Protein AF-A0A956RRK4-F1 (afdb_monomer_lite)

InterPro domains:
  IPR000090 Flagellar motor switch protein FliG [PR00954] (6-22)
  IPR000090 Flagellar motor switch protein FliG [PR00954] (35-61)
  IPR000090 Flagellar motor switch protein FliG [PR00954] (117-140)
  IPR000090 Flagellar motor switch protein FliG [PTHR30534] (5-161)
  IPR011002 Flagellar motor switch protein FliG, alpha-helical [SSF48029] (7-111)
  IPR011002 Flagellar motor switch protein FliG, alpha-helical [SSF48029] (117-161)
  IPR028263 Flagellar motor switch protein FliG, N-terminal domain [PF14842] (6-105)
  IPR032779 Flagellar motor switch protein FliG, middle domain [PF14841] (118-161)

pLDDT: mean 83.04, std 12.66, range [41.31, 94.44]

Foldseek 3Di:
DDLVVDDPLLLVLLVLVVVHDVVNVVVVVVDDPVSVVSNVVSVVVNPDDDPVSSVVSVVVVVVVVVVVVVPVPPDLVVQLVVCCVPPNNVRSVVVSVVVCCVVCVPLVVLVCVQVDDLLVVLVVCLPDDLCVLLVSLVNYDPVSSVSNLVSHDPVSSVSNVD

Sequence (162 aa):
MALGSLTGPQKAALVLVTVGTDTAAKIFRFLPHDEVEQLVAEVANLGEVPPETRTGVLGEFEQLARANQYITEGGVDIARQILVQALGSERANEIMERLHAKSAGDVFHMKMLNRVDPKQLVTFIQGEHPQTIALILSHLNSSKASEILAGLGGNKQMEVIK

Structure (mmCIF, N/CA/C/O backbone):
data_AF-A0A956RRK4-F1
#
_entry.id   AF-A0A956RRK4-F1
#
loop_
_atom_site.group_PDB
_atom_site.id
_atom_site.type_symbol
_atom_site.label_atom_id
_atom_site.label_alt_id
_atom_site.label_comp_id
_atom_site.label_asym_id
_atom_site.label_entity_id
_atom_site.label_seq_id
_atom_site.pdbx_PDB_ins_code
_atom_site.Cartn_x
_atom_site.Cartn_y
_atom_site.Cartn_z
_atom_site.occupancy
_atom_site.B_iso_or_equiv
_atom_site.auth_seq_id
_atom_site.auth_comp_id
_atom_site.auth_asym_id
_atom_site.auth_atom_id
_atom_site.pdbx_PDB_model_num
ATOM 1 N N . MET A 1 1 ? 16.938 9.619 -26.851 1.00 61.66 1 MET A N 1
ATOM 2 C CA . MET A 1 1 ? 16.254 10.420 -25.806 1.00 61.66 1 MET A CA 1
ATOM 3 C C . MET A 1 1 ? 17.265 10.773 -24.728 1.00 61.66 1 MET A C 1
ATOM 5 O O . MET A 1 1 ? 18.156 9.964 -24.507 1.00 61.66 1 MET A O 1
ATOM 9 N N . ALA A 1 2 ? 17.174 11.950 -24.105 1.00 68.31 2 ALA A N 1
ATOM 10 C CA . ALA A 1 2 ? 18.049 12.327 -22.992 1.00 68.31 2 ALA A CA 1
ATOM 11 C C . ALA A 1 2 ? 17.360 12.007 -21.654 1.00 68.31 2 ALA A C 1
ATOM 13 O O . ALA A 1 2 ? 16.142 12.102 -21.552 1.00 68.31 2 ALA A O 1
ATOM 14 N N . LEU A 1 3 ? 18.118 11.663 -20.609 1.00 67.12 3 LEU A N 1
ATOM 15 C CA . LEU A 1 3 ? 17.563 11.255 -19.307 1.00 67.12 3 LEU A CA 1
ATOM 16 C C . LEU A 1 3 ? 16.577 12.278 -18.704 1.00 67.12 3 LEU A C 1
ATOM 18 O O . LEU A 1 3 ? 15.544 11.897 -18.161 1.00 67.12 3 LEU A O 1
ATOM 22 N N . GLY A 1 4 ? 16.868 13.576 -18.840 1.00 71.12 4 GLY A N 1
ATOM 23 C CA . GLY A 1 4 ? 16.015 14.657 -18.331 1.00 71.12 4 GLY A CA 1
ATOM 24 C C . GLY A 1 4 ? 14.760 14.941 -19.163 1.00 71.12 4 GLY A C 1
ATOM 25 O O . GLY A 1 4 ? 13.937 15.742 -18.736 1.00 71.12 4 GLY A O 1
ATOM 26 N N . SER A 1 5 ? 14.603 14.317 -20.337 1.00 79.88 5 SER A N 1
ATOM 27 C CA . SER A 1 5 ? 13.435 14.512 -21.207 1.00 79.88 5 SER A CA 1
ATOM 28 C C . SER A 1 5 ? 12.357 13.438 -21.037 1.00 79.88 5 SER A C 1
ATOM 30 O O . SER A 1 5 ? 11.339 13.514 -21.716 1.00 79.88 5 SER A O 1
ATOM 32 N N . LEU A 1 6 ? 12.590 12.421 -20.199 1.00 86.25 6 LEU A N 1
ATOM 33 C CA . LEU A 1 6 ? 11.643 11.326 -19.981 1.00 86.25 6 LEU A CA 1
ATOM 34 C C . LEU A 1 6 ? 10.642 11.667 -18.876 1.00 86.25 6 LEU A C 1
ATOM 36 O O . LEU A 1 6 ? 11.025 12.090 -17.782 1.00 86.25 6 LEU A O 1
ATOM 40 N N . THR A 1 7 ? 9.364 11.413 -19.144 1.00 90.81 7 THR A N 1
ATOM 41 C CA . THR A 1 7 ? 8.294 11.507 -18.143 1.00 90.81 7 THR A CA 1
ATOM 42 C C . THR A 1 7 ? 8.336 10.317 -17.175 1.00 90.81 7 THR A C 1
ATOM 44 O O . THR A 1 7 ? 8.954 9.290 -17.455 1.00 90.81 7 THR A O 1
ATOM 47 N N . GLY A 1 8 ? 7.661 10.425 -16.026 1.00 91.31 8 GLY A N 1
ATOM 48 C CA . GLY A 1 8 ? 7.539 9.317 -15.065 1.00 91.31 8 GLY A CA 1
ATOM 49 C C . GLY A 1 8 ? 7.027 8.008 -15.696 1.00 91.31 8 GLY A C 1
ATOM 50 O O . GLY A 1 8 ? 7.697 6.985 -15.550 1.00 91.31 8 GLY A O 1
ATOM 51 N N . PRO A 1 9 ? 5.916 8.029 -16.459 1.00 92.12 9 PRO A N 1
ATOM 52 C CA . PRO A 1 9 ? 5.413 6.853 -17.175 1.00 92.12 9 PRO A CA 1
ATOM 53 C C . PRO A 1 9 ? 6.419 6.250 -18.165 1.00 92.12 9 PRO A C 1
ATOM 55 O O . PRO A 1 9 ? 6.587 5.033 -18.201 1.00 92.12 9 PRO A O 1
ATOM 58 N N . GLN A 1 10 ? 7.164 7.081 -18.901 1.00 92.38 10 GLN A N 1
ATOM 59 C CA . GLN A 1 10 ? 8.209 6.611 -19.821 1.00 92.38 10 GLN A CA 1
ATOM 60 C C . GLN A 1 10 ? 9.374 5.941 -19.087 1.00 92.38 10 GLN A C 1
ATOM 62 O O . GLN A 1 10 ? 9.887 4.909 -19.523 1.00 92.38 10 GLN A O 1
ATOM 67 N N . LYS A 1 11 ? 9.784 6.496 -17.940 1.00 94.12 11 LYS A N 1
ATOM 68 C CA . LYS A 1 11 ? 10.799 5.875 -17.080 1.00 94.12 11 LYS A CA 1
ATOM 69 C C . LYS A 1 11 ? 10.306 4.535 -16.525 1.00 94.12 11 LYS A C 1
ATOM 71 O O . LYS A 1 11 ? 11.054 3.562 -16.556 1.00 94.12 11 LYS A O 1
ATOM 76 N N . ALA A 1 12 ? 9.051 4.456 -16.079 1.00 93.38 12 ALA A N 1
ATOM 77 C CA . ALA A 1 12 ? 8.449 3.217 -15.588 1.00 93.38 12 ALA A CA 1
ATOM 78 C C . ALA A 1 12 ? 8.365 2.141 -16.686 1.00 93.38 12 ALA A C 1
ATOM 80 O O . ALA A 1 12 ? 8.765 0.999 -16.458 1.00 93.38 12 ALA A O 1
ATOM 81 N N . ALA A 1 13 ? 7.947 2.512 -17.899 1.00 93.62 13 ALA A N 1
ATOM 82 C CA . ALA A 1 13 ? 7.955 1.633 -19.067 1.00 93.62 13 ALA A CA 1
ATOM 83 C C . ALA A 1 13 ? 9.358 1.083 -19.373 1.00 93.62 13 ALA A C 1
ATOM 85 O O . ALA A 1 13 ? 9.523 -0.115 -19.608 1.00 93.62 13 ALA A O 1
ATOM 86 N N . LEU A 1 14 ? 10.393 1.924 -19.292 1.00 93.69 14 LEU A N 1
ATOM 87 C CA . LEU A 1 14 ? 11.779 1.496 -19.482 1.00 93.69 14 LEU A CA 1
ATOM 88 C C . LEU A 1 14 ? 12.255 0.507 -18.413 1.00 93.69 14 LEU A C 1
ATOM 90 O O . LEU A 1 14 ? 12.941 -0.465 -18.742 1.00 93.69 14 LEU A O 1
ATOM 94 N N . VAL A 1 15 ? 11.871 0.711 -17.150 1.00 93.88 15 VAL A N 1
ATOM 95 C CA . VAL A 1 15 ? 12.150 -0.251 -16.073 1.00 93.88 15 VAL A CA 1
ATOM 96 C C . VAL A 1 15 ? 11.469 -1.589 -16.369 1.00 93.88 15 VAL A C 1
ATOM 98 O O . VAL A 1 15 ? 12.132 -2.623 -16.313 1.00 93.88 15 VAL A O 1
ATOM 101 N N . LEU A 1 16 ? 10.192 -1.577 -16.766 1.00 93.00 16 LEU A N 1
ATOM 102 C CA . LEU A 1 16 ? 9.423 -2.784 -17.096 1.00 93.00 16 LEU A CA 1
ATOM 103 C C . LEU A 1 16 ? 10.048 -3.591 -18.240 1.00 93.00 16 LEU A C 1
ATOM 105 O O . LEU A 1 16 ? 10.186 -4.808 -18.133 1.00 93.00 16 LEU A O 1
ATOM 109 N N . VAL A 1 17 ? 10.483 -2.921 -19.311 1.00 91.25 17 VAL A N 1
ATOM 110 C CA . VAL A 1 17 ? 11.182 -3.579 -20.428 1.00 91.25 17 VAL A CA 1
ATOM 111 C C . VAL A 1 17 ? 12.508 -4.183 -19.964 1.00 91.25 17 VAL A C 1
ATOM 113 O O . VAL A 1 17 ? 12.881 -5.273 -20.395 1.00 91.25 17 VAL A O 1
ATOM 116 N N . THR A 1 18 ? 13.211 -3.508 -19.054 1.00 90.62 18 THR A N 1
ATOM 117 C CA . THR A 1 18 ? 14.534 -3.944 -18.596 1.00 90.62 18 THR A CA 1
ATOM 118 C C . THR A 1 18 ? 14.476 -5.151 -17.654 1.00 90.62 18 THR A C 1
ATOM 120 O O . THR A 1 18 ? 15.363 -6.000 -17.707 1.00 90.62 18 THR A O 1
ATOM 123 N N . VAL A 1 19 ? 13.435 -5.274 -16.822 1.00 88.75 19 VAL A N 1
ATOM 124 C CA . VAL A 1 19 ? 13.246 -6.433 -15.920 1.00 88.75 19 VAL A CA 1
ATOM 125 C C . VAL A 1 19 ? 12.702 -7.684 -16.625 1.00 88.75 19 VAL A C 1
ATOM 127 O O . VAL A 1 19 ? 12.642 -8.758 -16.017 1.00 88.75 19 VAL A O 1
ATOM 130 N N . GLY A 1 20 ? 12.314 -7.556 -17.896 1.00 89.00 20 GLY A N 1
ATOM 131 C CA . GLY A 1 20 ? 11.817 -8.643 -18.733 1.00 89.00 20 GLY A CA 1
ATOM 132 C C . GLY A 1 20 ? 10.322 -8.934 -18.568 1.00 89.00 20 GLY A C 1
ATOM 133 O O . GLY A 1 20 ? 9.682 -8.567 -17.580 1.00 89.00 20 GLY A O 1
ATOM 134 N N . THR A 1 21 ? 9.765 -9.635 -19.558 1.00 88.69 21 THR A N 1
ATOM 135 C CA . THR A 1 21 ? 8.320 -9.883 -19.709 1.00 88.69 21 THR A CA 1
ATOM 136 C C . THR A 1 21 ? 7.709 -10.632 -18.529 1.00 88.69 21 THR A C 1
ATOM 138 O O . THR A 1 21 ? 6.631 -10.265 -18.066 1.00 88.69 21 THR A O 1
ATOM 141 N N . ASP A 1 22 ? 8.400 -11.641 -17.998 1.00 90.81 22 ASP A N 1
ATOM 142 C CA . ASP A 1 22 ? 7.883 -12.462 -16.897 1.00 90.81 22 ASP A CA 1
ATOM 143 C C . ASP A 1 22 ? 7.747 -11.664 -15.597 1.00 90.81 22 ASP A C 1
ATOM 145 O O . ASP A 1 22 ? 6.780 -11.823 -14.847 1.00 90.81 22 ASP A O 1
ATOM 149 N N . THR A 1 23 ? 8.718 -10.793 -15.322 1.00 89.56 23 THR A N 1
ATOM 150 C CA . THR A 1 23 ? 8.713 -9.929 -14.138 1.00 89.56 23 THR A CA 1
ATOM 151 C C . THR A 1 23 ? 7.689 -8.813 -14.302 1.00 89.56 23 THR A C 1
ATOM 153 O O . THR A 1 23 ? 6.880 -8.594 -13.401 1.00 89.56 23 THR A O 1
ATOM 156 N N . ALA A 1 24 ? 7.657 -8.163 -15.469 1.00 91.12 24 ALA A N 1
ATOM 157 C CA . ALA A 1 24 ? 6.683 -7.120 -15.782 1.00 91.12 24 ALA A CA 1
ATOM 158 C C . ALA A 1 24 ? 5.235 -7.631 -15.665 1.00 91.12 24 ALA A C 1
ATOM 160 O O . ALA A 1 24 ? 4.398 -6.981 -15.042 1.00 91.12 24 ALA A O 1
ATOM 161 N N . ALA A 1 25 ? 4.951 -8.845 -16.153 1.00 90.94 25 ALA A N 1
ATOM 162 C CA . ALA A 1 25 ? 3.628 -9.458 -16.043 1.00 90.94 25 ALA A CA 1
ATOM 163 C C . ALA A 1 25 ? 3.194 -9.699 -14.588 1.00 90.94 25 ALA A C 1
ATOM 165 O O . ALA A 1 25 ? 2.008 -9.611 -14.272 1.00 90.94 25 ALA A O 1
ATOM 166 N N . LYS A 1 26 ? 4.137 -9.999 -13.682 1.00 91.62 26 LYS A N 1
ATOM 167 C CA . LYS A 1 26 ? 3.844 -10.104 -12.244 1.00 91.62 26 LYS A CA 1
ATOM 168 C C . LYS A 1 26 ? 3.545 -8.737 -11.640 1.00 91.62 26 LYS A C 1
ATOM 170 O O . LYS A 1 26 ? 2.625 -8.651 -10.837 1.00 91.62 26 LYS A O 1
ATOM 175 N N . ILE A 1 27 ? 4.280 -7.696 -12.039 1.00 90.12 27 ILE A N 1
ATOM 176 C CA . ILE A 1 27 ? 4.069 -6.317 -11.572 1.00 90.12 27 ILE A CA 1
ATOM 177 C C . ILE A 1 27 ? 2.675 -5.821 -11.976 1.00 90.12 27 ILE A C 1
ATOM 179 O O . ILE A 1 27 ? 1.952 -5.305 -11.131 1.00 90.12 27 ILE A O 1
ATOM 183 N N . PHE A 1 28 ? 2.247 -6.065 -13.218 1.00 89.44 28 PHE A N 1
ATOM 184 C CA . PHE A 1 28 ? 0.927 -5.647 -13.712 1.00 89.44 28 PHE A CA 1
ATOM 185 C C . PHE A 1 28 ? -0.252 -6.200 -12.909 1.00 89.44 28 PHE A C 1
ATOM 187 O O . PHE A 1 28 ? -1.293 -5.558 -12.848 1.00 89.44 28 PHE A O 1
ATOM 194 N N . ARG A 1 29 ? -0.101 -7.347 -12.236 1.00 90.62 29 ARG A N 1
ATOM 195 C CA . ARG A 1 29 ? -1.160 -7.905 -11.373 1.00 90.62 29 ARG A CA 1
ATOM 196 C C . ARG A 1 29 ? -1.462 -7.045 -10.144 1.00 90.62 29 ARG A C 1
ATOM 198 O O . ARG A 1 29 ? -2.492 -7.260 -9.513 1.00 90.62 29 ARG A O 1
ATOM 205 N N . PHE A 1 30 ? -0.566 -6.128 -9.790 1.00 89.88 30 PHE A N 1
ATOM 206 C CA . PHE A 1 30 ? -0.704 -5.237 -8.639 1.00 89.88 30 PHE A CA 1
ATOM 207 C C . PHE A 1 30 ? -1.121 -3.815 -9.027 1.00 89.88 30 PHE A C 1
ATOM 209 O O . PHE A 1 30 ? -1.235 -2.972 -8.143 1.00 89.88 30 PHE A O 1
ATOM 216 N N . LEU A 1 31 ? -1.333 -3.544 -10.318 1.00 88.19 31 LEU A N 1
ATOM 217 C CA . LEU A 1 31 ? -1.669 -2.214 -10.815 1.00 88.19 31 LEU A CA 1
ATOM 218 C C . LEU A 1 31 ? -3.149 -2.132 -11.234 1.00 88.19 31 LEU A C 1
ATOM 220 O O . LEU A 1 31 ? -3.699 -3.119 -11.735 1.00 88.19 31 LEU A O 1
ATOM 224 N N . PRO A 1 32 ? -3.801 -0.972 -11.048 1.00 93.75 32 PRO A N 1
ATOM 225 C CA . PRO A 1 32 ? -5.112 -0.675 -11.622 1.00 93.75 32 PRO A CA 1
ATOM 226 C C . PRO A 1 32 ? -5.128 -0.783 -13.156 1.00 93.75 32 PRO A C 1
ATOM 228 O O . PRO A 1 32 ? -4.103 -0.621 -13.817 1.00 93.75 32 PRO A O 1
ATOM 231 N N . HIS A 1 33 ? -6.302 -1.046 -13.739 1.00 90.12 33 HIS A N 1
ATOM 232 C CA . HIS A 1 33 ? -6.444 -1.286 -15.183 1.00 90.12 33 HIS A CA 1
ATOM 233 C C . HIS A 1 33 ? -6.015 -0.084 -16.039 1.00 90.12 33 HIS A C 1
ATOM 235 O O . HIS A 1 33 ? -5.353 -0.251 -17.059 1.00 90.12 33 HIS A O 1
ATOM 241 N N . ASP A 1 34 ? -6.367 1.122 -15.607 1.00 93.19 34 ASP A N 1
ATOM 242 C CA . ASP A 1 34 ? -6.010 2.391 -16.239 1.00 93.19 34 ASP A CA 1
ATOM 243 C C . ASP A 1 34 ? -4.495 2.646 -16.222 1.00 93.19 34 ASP A C 1
ATOM 245 O O . ASP A 1 34 ? -3.924 3.059 -17.233 1.00 93.19 34 ASP A O 1
ATOM 249 N N . GLU A 1 35 ? -3.814 2.314 -15.122 1.00 92.00 35 GLU A N 1
ATOM 250 C CA . GLU A 1 35 ? -2.351 2.411 -15.045 1.00 92.00 35 GLU A CA 1
ATOM 251 C C . GLU A 1 35 ? -1.657 1.383 -15.948 1.00 92.00 35 GLU A C 1
ATOM 253 O O . GLU A 1 35 ? -0.647 1.690 -16.589 1.00 92.00 35 GLU A O 1
ATOM 258 N N . VAL A 1 36 ? -2.204 0.165 -16.042 1.00 94.44 36 VAL A N 1
ATOM 259 C CA . VAL A 1 36 ? -1.693 -0.865 -16.958 1.00 94.44 36 VAL A CA 1
ATOM 260 C C . VAL A 1 36 ? -1.819 -0.405 -18.410 1.00 94.44 36 VAL A C 1
ATOM 262 O O . VAL A 1 36 ? -0.846 -0.511 -19.157 1.00 94.44 36 VAL A O 1
ATOM 265 N N . GLU A 1 37 ? -2.969 0.139 -18.817 1.00 93.06 37 GLU A N 1
ATOM 266 C CA . GLU A 1 37 ? -3.162 0.684 -20.169 1.00 93.06 37 GLU A CA 1
ATOM 267 C C . GLU A 1 37 ? -2.150 1.788 -20.487 1.00 93.06 37 GLU A C 1
ATOM 269 O O . GLU A 1 37 ? -1.513 1.764 -21.545 1.00 93.06 37 GLU A O 1
ATOM 274 N N . GLN A 1 38 ? -1.949 2.719 -19.550 1.00 94.19 38 GLN A N 1
ATOM 275 C CA . GLN A 1 38 ? -0.984 3.801 -19.703 1.00 94.19 38 GLN A CA 1
ATOM 276 C C . GLN A 1 38 ? 0.444 3.266 -19.877 1.00 94.19 38 GLN A C 1
ATOM 278 O O . GLN A 1 38 ? 1.156 3.676 -20.794 1.00 94.19 38 GLN A O 1
ATOM 283 N N . LEU A 1 39 ? 0.870 2.325 -19.033 1.00 94.06 39 LEU A N 1
ATOM 284 C CA . LEU A 1 39 ? 2.218 1.756 -19.096 1.00 94.06 39 LEU A CA 1
ATOM 285 C C . LEU A 1 39 ? 2.444 0.947 -20.373 1.00 94.06 39 LEU A C 1
ATOM 287 O O . LEU A 1 39 ? 3.518 1.030 -20.964 1.00 94.06 39 LEU A O 1
ATOM 291 N N . VAL A 1 40 ? 1.443 0.192 -20.830 1.00 93.81 40 VAL A N 1
ATOM 292 C CA . VAL A 1 40 ? 1.526 -0.556 -22.092 1.00 93.81 40 VAL A CA 1
ATOM 293 C C . VAL A 1 40 ? 1.671 0.393 -23.283 1.00 93.81 40 VAL A C 1
ATOM 295 O O . VAL A 1 40 ? 2.494 0.131 -24.164 1.00 93.81 40 VAL A O 1
ATOM 298 N N . ALA A 1 41 ? 0.939 1.511 -23.299 1.00 94.38 41 ALA A N 1
ATOM 299 C CA . ALA A 1 41 ? 1.077 2.526 -24.340 1.00 94.38 41 ALA A CA 1
ATOM 300 C C . ALA A 1 41 ? 2.490 3.133 -24.365 1.00 94.38 41 ALA A C 1
ATOM 302 O O . ALA A 1 41 ? 3.076 3.296 -25.436 1.00 94.38 41 ALA A O 1
ATOM 303 N N . GLU A 1 42 ? 3.077 3.419 -23.203 1.00 94.19 42 GLU A N 1
ATOM 304 C CA . GLU A 1 42 ? 4.448 3.936 -23.119 1.00 94.19 42 GLU A CA 1
ATOM 305 C C . GLU A 1 42 ? 5.492 2.893 -23.536 1.00 94.19 42 GLU A C 1
ATOM 307 O O . GLU A 1 42 ? 6.430 3.223 -24.260 1.00 94.19 42 GLU A O 1
ATOM 312 N N . VAL A 1 43 ? 5.315 1.619 -23.162 1.00 92.06 43 VAL A N 1
ATOM 313 C CA . VAL A 1 43 ? 6.189 0.518 -23.610 1.00 92.06 43 VAL A CA 1
ATOM 314 C C . VAL A 1 43 ? 6.160 0.383 -25.134 1.00 92.06 43 VAL A C 1
ATOM 316 O O . VAL A 1 43 ? 7.213 0.231 -25.751 1.00 92.06 43 VAL A O 1
ATOM 319 N N . ALA A 1 44 ? 4.979 0.482 -25.751 1.00 92.50 44 ALA A N 1
ATOM 320 C CA . ALA A 1 44 ? 4.831 0.409 -27.203 1.00 92.50 44 ALA A CA 1
ATOM 321 C C . ALA A 1 44 ? 5.524 1.577 -27.933 1.00 92.50 44 ALA A C 1
ATOM 323 O O . ALA A 1 44 ? 6.029 1.396 -29.041 1.00 92.50 44 ALA A O 1
ATOM 324 N N . ASN A 1 45 ? 5.587 2.755 -27.306 1.00 91.19 45 ASN A N 1
ATOM 325 C CA . ASN A 1 45 ? 6.177 3.970 -27.875 1.00 91.19 45 ASN A CA 1
ATOM 326 C C . ASN A 1 45 ? 7.653 4.197 -27.492 1.00 91.19 45 ASN A C 1
ATOM 328 O O . ASN A 1 45 ? 8.261 5.164 -27.954 1.00 91.19 45 ASN A O 1
ATOM 332 N N . LEU A 1 46 ? 8.244 3.329 -26.663 1.00 85.31 46 LEU A N 1
ATOM 333 C CA . LEU A 1 46 ? 9.533 3.572 -26.006 1.00 85.31 46 LEU A CA 1
ATOM 334 C C . LEU A 1 46 ? 10.730 3.683 -26.974 1.00 85.31 46 LEU A C 1
ATOM 336 O O . LEU A 1 46 ? 11.731 4.318 -26.645 1.00 85.31 46 LEU A O 1
ATOM 340 N N . GLY A 1 47 ? 10.619 3.125 -28.183 1.00 84.88 47 GLY A N 1
ATOM 341 C CA . GLY A 1 47 ? 11.642 3.224 -29.227 1.00 84.88 47 GLY A CA 1
ATOM 342 C C . GLY A 1 47 ? 13.029 2.728 -28.792 1.00 84.88 47 GLY A C 1
ATOM 343 O O . GLY A 1 47 ? 13.178 1.958 -27.841 1.00 84.88 47 GLY A O 1
ATOM 344 N N . GLU A 1 48 ? 14.071 3.158 -29.507 1.00 86.62 48 GLU A N 1
ATOM 345 C CA . GLU A 1 48 ? 15.452 2.833 -29.143 1.00 86.62 48 GLU A CA 1
ATOM 346 C C . GLU A 1 48 ? 15.964 3.776 -28.044 1.00 86.62 48 GLU A C 1
ATOM 348 O O . GLU A 1 48 ? 15.988 5.004 -28.192 1.00 86.62 48 GLU A O 1
ATOM 353 N N . VAL A 1 49 ? 16.396 3.187 -26.926 1.00 87.12 49 VAL A N 1
ATOM 354 C CA . VAL A 1 49 ? 16.886 3.923 -25.756 1.00 87.12 49 VAL A CA 1
ATOM 355 C C . VAL A 1 49 ? 18.389 3.685 -25.577 1.00 87.12 49 VAL A C 1
ATOM 357 O O . VAL A 1 49 ? 18.787 2.531 -25.379 1.00 87.12 49 VAL A O 1
ATOM 360 N N . PRO A 1 50 ? 19.219 4.751 -25.581 1.00 89.88 50 PRO A N 1
ATOM 361 C CA . PRO A 1 50 ? 20.660 4.636 -25.376 1.00 89.88 50 PRO A CA 1
ATOM 362 C C . PRO A 1 50 ? 21.014 3.957 -24.041 1.00 89.88 50 PRO A C 1
ATOM 364 O O . PRO A 1 50 ? 20.333 4.208 -23.033 1.00 89.88 50 PRO A O 1
ATOM 367 N N . PRO A 1 51 ? 22.086 3.143 -23.986 1.00 89.19 51 PRO A N 1
ATOM 368 C CA . PRO A 1 51 ? 22.520 2.461 -22.765 1.00 89.19 51 PRO A CA 1
ATOM 369 C C . PRO A 1 51 ? 22.733 3.400 -21.572 1.00 89.19 51 PRO A C 1
ATOM 371 O O . PRO A 1 51 ? 22.405 3.050 -20.438 1.00 89.19 51 PRO A O 1
ATOM 374 N N . GLU A 1 52 ? 23.226 4.613 -21.814 1.00 89.88 52 GLU A N 1
ATOM 375 C CA . GLU A 1 52 ? 23.482 5.626 -20.788 1.00 89.88 52 GLU A CA 1
ATOM 376 C C . GLU A 1 52 ? 22.175 6.102 -20.149 1.00 89.88 52 GLU A C 1
ATOM 378 O O . GLU A 1 52 ? 22.079 6.239 -18.931 1.00 89.88 52 GLU A O 1
ATOM 383 N N . THR A 1 53 ? 21.134 6.294 -20.966 1.00 88.81 53 THR A N 1
ATOM 384 C CA . THR A 1 53 ? 19.805 6.701 -20.486 1.00 88.81 53 THR A CA 1
ATOM 385 C C . THR A 1 53 ? 19.145 5.571 -19.708 1.00 88.81 53 THR A C 1
ATOM 387 O O . THR A 1 53 ? 18.594 5.809 -18.637 1.00 88.81 53 THR A O 1
ATOM 390 N N . ARG A 1 54 ? 19.263 4.328 -20.193 1.00 89.56 54 ARG A N 1
ATOM 391 C CA . ARG A 1 54 ? 18.789 3.142 -19.467 1.00 89.56 54 ARG A 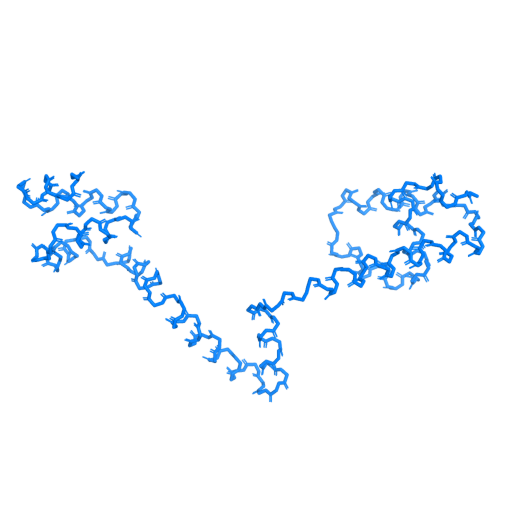CA 1
ATOM 392 C C . ARG A 1 54 ? 19.447 3.025 -18.096 1.00 89.56 54 ARG A C 1
ATOM 394 O O . ARG A 1 54 ? 18.753 2.868 -17.099 1.00 89.56 54 ARG A O 1
ATOM 401 N N . THR A 1 55 ? 20.770 3.149 -18.048 1.00 91.62 55 THR A N 1
ATOM 402 C CA . THR A 1 55 ? 21.545 3.062 -16.803 1.00 91.62 55 THR A CA 1
ATOM 403 C C . THR A 1 55 ? 21.165 4.188 -15.840 1.00 91.62 55 THR A C 1
ATOM 405 O O . THR A 1 55 ? 20.985 3.937 -14.652 1.00 91.62 55 THR A O 1
ATOM 408 N N . GLY A 1 56 ? 20.958 5.407 -16.350 1.00 93.06 56 GLY A N 1
ATOM 409 C CA . GLY A 1 56 ? 20.485 6.541 -15.554 1.00 93.06 56 GLY A CA 1
ATOM 410 C C . GLY A 1 56 ? 19.114 6.303 -14.916 1.00 93.06 56 GLY A C 1
ATOM 411 O O . GLY A 1 56 ? 18.961 6.515 -13.716 1.00 93.06 56 GLY A O 1
ATOM 412 N N . VAL A 1 57 ? 18.137 5.806 -15.685 1.00 93.75 57 VAL A N 1
ATOM 413 C CA . VAL A 1 57 ? 16.790 5.505 -15.163 1.00 93.75 57 VAL A CA 1
ATOM 414 C C . VAL A 1 57 ? 16.823 4.382 -14.128 1.00 93.75 57 VAL A C 1
ATOM 416 O O . VAL A 1 57 ? 16.157 4.485 -13.101 1.00 93.75 57 VAL A O 1
ATOM 419 N N . LEU A 1 58 ? 17.617 3.330 -14.352 1.00 92.50 58 LEU A N 1
ATOM 420 C CA . LEU A 1 58 ? 17.780 2.263 -13.362 1.00 92.50 58 LEU A CA 1
ATOM 421 C C . LEU A 1 58 ? 18.440 2.764 -12.075 1.00 92.50 58 LEU A C 1
ATOM 423 O O . LEU A 1 58 ? 18.020 2.361 -10.996 1.00 92.50 58 LEU A O 1
ATOM 427 N N . GLY A 1 59 ? 19.431 3.654 -12.176 1.00 92.81 59 GLY A N 1
ATOM 428 C CA . GLY A 1 59 ? 20.062 4.275 -11.011 1.00 92.81 59 GLY A CA 1
ATOM 429 C C . GLY A 1 59 ? 19.091 5.145 -10.208 1.00 92.81 59 GLY A C 1
ATOM 430 O O . GLY A 1 59 ? 19.069 5.068 -8.982 1.00 92.81 59 GLY A O 1
ATOM 431 N N . GLU A 1 60 ? 18.240 5.925 -10.882 1.00 90.69 60 GLU A N 1
ATOM 432 C CA . GLU A 1 60 ? 17.167 6.698 -10.238 1.00 90.69 60 GLU A CA 1
ATOM 433 C C . GLU A 1 60 ? 16.148 5.773 -9.557 1.00 90.69 60 GLU A C 1
ATOM 435 O O . GLU A 1 60 ? 15.800 5.983 -8.395 1.00 90.69 60 GLU A O 1
ATOM 440 N N . PHE A 1 61 ? 15.723 4.705 -10.239 1.00 90.19 61 PHE A N 1
ATOM 441 C CA . PHE A 1 61 ? 14.829 3.699 -9.668 1.00 90.19 61 PHE A CA 1
ATOM 442 C C . PHE A 1 61 ? 15.448 3.009 -8.448 1.00 90.19 61 PHE A C 1
ATOM 444 O O . PHE A 1 61 ? 14.772 2.846 -7.438 1.00 90.19 61 PHE A O 1
ATOM 451 N N . GLU A 1 62 ? 16.729 2.640 -8.503 1.00 88.00 62 GLU A N 1
ATOM 452 C CA . GLU A 1 62 ? 17.442 2.037 -7.378 1.00 88.00 62 GLU A CA 1
ATOM 453 C C . GLU A 1 62 ? 17.514 2.999 -6.187 1.00 88.00 62 GLU A C 1
ATOM 455 O O . GLU A 1 62 ? 17.261 2.590 -5.056 1.00 88.00 62 GLU A O 1
ATOM 460 N N . GLN A 1 63 ? 17.814 4.279 -6.419 1.00 87.19 63 GLN A N 1
ATOM 461 C CA . GLN A 1 63 ? 17.824 5.288 -5.360 1.00 87.19 63 GLN A CA 1
ATOM 462 C C . GLN A 1 63 ? 16.441 5.470 -4.733 1.00 87.19 63 GLN A C 1
ATOM 464 O O . GLN A 1 63 ? 16.344 5.516 -3.509 1.00 87.19 63 GLN A O 1
ATOM 469 N N . LEU A 1 64 ? 15.376 5.514 -5.538 1.00 83.44 64 LEU A N 1
ATOM 470 C CA . LEU A 1 64 ? 13.996 5.592 -5.049 1.00 83.44 64 LEU A CA 1
ATOM 471 C C . LEU A 1 64 ? 13.587 4.326 -4.291 1.00 83.44 64 LEU A C 1
ATOM 473 O O . LEU A 1 64 ? 12.986 4.414 -3.224 1.00 83.44 64 LEU A O 1
ATOM 477 N N . ALA A 1 65 ? 13.948 3.148 -4.798 1.00 79.56 65 ALA A N 1
ATOM 478 C CA . ALA A 1 65 ? 13.693 1.875 -4.138 1.00 79.56 65 ALA A CA 1
ATOM 479 C C . ALA A 1 65 ? 14.437 1.790 -2.800 1.00 79.56 65 ALA A C 1
ATOM 481 O O . ALA A 1 65 ? 13.845 1.395 -1.802 1.00 79.56 65 ALA A O 1
ATOM 482 N N . ARG A 1 66 ? 15.701 2.228 -2.746 1.00 75.00 66 ARG A N 1
ATOM 483 C CA . ARG A 1 66 ? 16.480 2.318 -1.503 1.00 75.00 66 ARG A CA 1
ATOM 484 C C . ARG A 1 66 ? 15.894 3.351 -0.548 1.00 75.00 66 ARG A C 1
ATOM 486 O O . ARG A 1 66 ? 15.756 3.049 0.628 1.00 75.00 66 ARG A O 1
ATOM 493 N N . ALA A 1 67 ? 15.503 4.532 -1.022 1.00 69.44 67 ALA A N 1
ATOM 494 C CA . ALA A 1 67 ? 14.835 5.547 -0.204 1.00 69.44 67 ALA A CA 1
ATOM 495 C C . ALA A 1 67 ? 13.515 5.018 0.391 1.00 69.44 67 ALA A C 1
ATOM 497 O O . ALA A 1 67 ? 13.259 5.213 1.576 1.00 69.44 67 ALA A O 1
ATOM 498 N N . ASN A 1 68 ? 12.743 4.255 -0.387 1.00 56.06 68 ASN A N 1
ATOM 499 C CA . ASN A 1 68 ? 11.553 3.545 0.086 1.00 56.06 68 ASN A CA 1
ATOM 500 C C . ASN A 1 68 ? 11.879 2.339 0.989 1.00 56.06 68 ASN A C 1
ATOM 502 O O . ASN A 1 68 ? 11.048 1.964 1.803 1.00 56.06 68 ASN A O 1
ATOM 506 N N . GLN A 1 69 ? 13.079 1.753 0.912 1.00 49.66 69 GLN A N 1
ATOM 507 C CA . GLN A 1 69 ? 13.581 0.781 1.899 1.00 49.66 69 GLN A CA 1
ATOM 508 C C . GLN A 1 69 ? 14.062 1.454 3.203 1.00 49.66 69 GLN A C 1
ATOM 510 O O . GLN A 1 69 ? 14.026 0.829 4.265 1.00 49.66 69 GLN A O 1
ATOM 515 N N . TYR A 1 70 ? 14.476 2.728 3.152 1.00 41.31 70 TYR A N 1
ATOM 516 C CA . TYR A 1 70 ? 14.755 3.565 4.329 1.00 41.31 70 TYR A CA 1
ATOM 517 C C . TYR A 1 70 ? 13.485 4.099 5.002 1.00 41.31 70 TYR A C 1
ATOM 519 O O . TYR A 1 70 ? 13.546 4.497 6.166 1.00 41.31 70 TYR A O 1
ATOM 527 N N . ILE A 1 71 ? 12.319 3.988 4.352 1.00 44.44 71 ILE A N 1
ATOM 528 C CA . ILE A 1 71 ? 11.051 3.796 5.066 1.00 44.44 71 ILE A CA 1
ATOM 529 C C . ILE A 1 71 ? 11.070 2.362 5.613 1.00 44.44 71 ILE A C 1
ATOM 531 O O . ILE A 1 71 ? 10.385 1.451 5.159 1.00 44.44 71 ILE A O 1
ATOM 535 N N . THR A 1 72 ? 11.944 2.141 6.592 1.00 46.06 72 THR A N 1
ATOM 536 C CA . THR A 1 72 ? 11.946 0.953 7.433 1.00 46.06 72 THR A CA 1
ATOM 537 C C . THR A 1 72 ? 10.753 1.085 8.371 1.00 46.06 72 THR A C 1
ATOM 539 O O . THR A 1 72 ? 10.895 1.402 9.550 1.00 46.06 72 THR A O 1
ATOM 542 N N . GLU A 1 73 ? 9.546 0.906 7.838 1.00 48.28 73 GLU A N 1
ATOM 543 C CA . GLU A 1 73 ? 8.376 0.688 8.672 1.00 48.28 73 GLU A CA 1
ATOM 544 C C . GLU A 1 73 ? 8.556 -0.664 9.364 1.00 48.28 73 GLU A C 1
ATOM 546 O O . GLU A 1 73 ? 8.225 -1.733 8.853 1.00 48.28 73 GLU A O 1
ATOM 551 N N . GLY A 1 74 ? 9.096 -0.617 10.581 1.00 55.97 74 GLY A N 1
ATOM 552 C CA . GLY A 1 74 ? 8.628 -1.549 11.590 1.00 55.97 74 GLY A CA 1
ATOM 553 C C . GLY A 1 74 ? 7.103 -1.439 11.652 1.00 55.97 74 GLY A C 1
ATOM 554 O O . GLY A 1 74 ? 6.557 -0.342 11.741 1.00 55.97 74 GLY A O 1
ATOM 555 N N . GLY A 1 75 ? 6.420 -2.576 11.570 1.00 61.38 75 GLY A N 1
ATOM 556 C CA . GLY A 1 75 ? 4.969 -2.636 11.455 1.00 61.38 75 GLY A CA 1
ATOM 557 C C . GLY A 1 75 ? 4.446 -4.037 11.741 1.00 61.38 75 GLY A C 1
ATOM 558 O O . GLY A 1 75 ? 5.199 -5.016 11.751 1.00 61.38 75 GLY A O 1
ATOM 559 N N . VAL A 1 76 ? 3.140 -4.127 11.990 1.00 68.44 76 VAL A N 1
ATOM 560 C CA . VAL A 1 76 ? 2.436 -5.370 12.347 1.00 68.44 76 VAL A CA 1
ATOM 561 C C . VAL A 1 76 ? 2.683 -6.470 11.305 1.00 68.44 76 VAL A C 1
ATOM 563 O O . VAL A 1 76 ? 2.861 -7.632 11.671 1.00 68.44 76 VAL A O 1
ATOM 566 N N . ASP A 1 77 ? 2.777 -6.110 10.024 1.00 69.88 77 ASP A N 1
ATOM 567 C CA . ASP A 1 77 ? 2.957 -7.067 8.931 1.00 69.88 77 ASP A CA 1
ATOM 568 C C . ASP A 1 77 ? 4.383 -7.620 8.838 1.00 69.88 77 ASP A C 1
ATOM 570 O O . ASP A 1 77 ? 4.554 -8.831 8.687 1.00 69.88 77 ASP A O 1
ATOM 574 N N . ILE A 1 78 ? 5.412 -6.783 9.020 1.00 74.56 78 ILE A N 1
ATOM 575 C CA . ILE A 1 78 ? 6.806 -7.256 9.081 1.00 74.56 78 ILE A CA 1
ATOM 576 C C . ILE A 1 78 ? 7.020 -8.122 10.327 1.00 74.56 78 ILE A C 1
ATOM 578 O O . ILE A 1 78 ? 7.612 -9.198 10.235 1.00 74.56 78 ILE A O 1
ATOM 582 N N . ALA A 1 79 ? 6.474 -7.721 11.480 1.00 78.94 79 ALA A N 1
ATOM 583 C CA . ALA A 1 79 ? 6.522 -8.531 12.697 1.00 78.94 79 ALA A CA 1
ATOM 584 C C . ALA A 1 79 ? 5.842 -9.897 12.499 1.00 78.94 79 ALA A C 1
ATOM 586 O O . ALA A 1 79 ? 6.395 -10.926 12.893 1.00 78.94 79 ALA A O 1
ATOM 587 N N . ARG A 1 80 ? 4.683 -9.931 11.824 1.00 81.44 80 ARG A N 1
ATOM 588 C CA . ARG A 1 80 ? 3.998 -11.178 11.461 1.00 81.44 80 ARG A CA 1
ATOM 589 C C . ARG A 1 80 ? 4.872 -12.052 10.566 1.00 81.44 80 ARG A C 1
ATOM 591 O O . ARG A 1 80 ? 4.999 -13.238 10.847 1.00 81.44 80 ARG A O 1
ATOM 598 N N . GLN A 1 81 ? 5.471 -11.500 9.512 1.00 77.44 81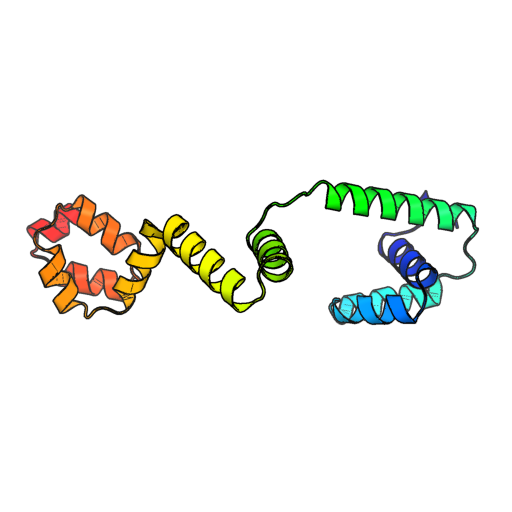 GLN A N 1
ATOM 599 C CA . GLN A 1 81 ? 6.321 -12.269 8.596 1.00 77.44 81 GLN A CA 1
ATOM 600 C C . GLN A 1 81 ? 7.531 -12.879 9.312 1.00 77.44 81 GLN A C 1
ATOM 602 O O . GLN A 1 81 ? 7.800 -14.067 9.135 1.00 77.44 81 GLN A O 1
ATOM 607 N N . ILE A 1 82 ? 8.196 -12.109 10.181 1.00 82.88 82 ILE A N 1
ATOM 608 C CA . ILE A 1 82 ? 9.306 -12.594 11.015 1.00 82.88 82 ILE A CA 1
ATOM 609 C C . ILE A 1 82 ? 8.846 -13.761 11.896 1.00 82.88 82 ILE A C 1
ATOM 611 O O . ILE A 1 82 ? 9.499 -14.803 11.943 1.00 82.88 82 ILE A O 1
ATOM 615 N N . LEU A 1 83 ? 7.698 -13.622 12.566 1.00 89.12 83 LEU A N 1
ATOM 616 C CA . LEU A 1 83 ? 7.160 -14.667 13.435 1.00 89.12 83 LEU A CA 1
ATOM 617 C C . LEU A 1 83 ? 6.765 -15.929 12.659 1.00 89.12 83 LEU A C 1
ATOM 619 O O . LEU A 1 83 ? 7.040 -17.032 13.126 1.00 89.12 83 LEU A O 1
ATOM 623 N N . VAL A 1 84 ? 6.155 -15.787 11.478 1.00 88.94 84 VAL A N 1
ATOM 624 C CA . VAL A 1 84 ? 5.768 -16.925 10.627 1.00 88.94 84 VAL A CA 1
ATOM 625 C C . VAL A 1 84 ? 7.004 -17.699 10.175 1.00 88.94 84 VAL A C 1
ATOM 627 O O . VAL A 1 84 ? 6.999 -18.926 10.229 1.00 88.94 84 VAL A O 1
ATOM 630 N N . GLN A 1 85 ? 8.067 -17.003 9.766 1.00 83.88 85 GLN A N 1
ATOM 631 C CA . GLN A 1 85 ? 9.310 -17.649 9.339 1.00 83.88 85 GLN A CA 1
ATOM 632 C C . GLN A 1 85 ? 10.053 -18.323 10.497 1.00 83.88 85 GLN A C 1
ATOM 634 O O . GLN A 1 85 ? 10.616 -19.398 10.313 1.00 83.88 85 GLN A O 1
ATOM 639 N N . ALA A 1 86 ? 10.050 -17.717 11.685 1.00 85.69 86 ALA A N 1
ATOM 640 C CA . ALA A 1 86 ? 10.787 -18.236 12.834 1.00 85.69 86 ALA A CA 1
ATOM 641 C C . ALA A 1 86 ? 10.054 -19.365 13.579 1.00 85.69 86 ALA A C 1
ATOM 643 O O . ALA A 1 86 ? 10.700 -20.264 14.111 1.00 85.69 86 ALA A O 1
ATOM 644 N N . LEU A 1 87 ? 8.720 -19.300 13.667 1.00 89.31 87 LEU A N 1
ATOM 645 C CA . LEU A 1 87 ? 7.921 -20.115 14.593 1.00 89.31 87 LEU A CA 1
ATOM 646 C C . LEU A 1 87 ? 6.751 -20.852 13.921 1.00 89.31 87 LEU A C 1
ATOM 648 O O . LEU A 1 87 ? 6.038 -21.598 14.592 1.00 89.31 87 LEU A O 1
ATOM 652 N N . GLY A 1 88 ? 6.536 -20.645 12.620 1.00 88.56 88 GLY A N 1
ATOM 653 C CA . GLY A 1 88 ? 5.374 -21.157 11.901 1.00 88.56 88 GLY A CA 1
ATOM 654 C C . GLY A 1 88 ? 4.113 -20.309 12.103 1.00 88.56 88 GLY A C 1
ATOM 655 O O . GLY A 1 88 ? 3.999 -19.498 13.025 1.00 88.56 88 GLY A O 1
ATOM 656 N N . SER A 1 89 ? 3.143 -20.483 11.203 1.00 88.38 89 SER A N 1
ATOM 657 C CA . SER A 1 89 ? 1.960 -19.616 11.105 1.00 88.38 89 SER A CA 1
ATOM 658 C C . SER A 1 89 ? 1.060 -19.632 12.341 1.00 88.38 89 SER A C 1
ATOM 660 O O . SER A 1 89 ? 0.539 -18.587 12.723 1.00 88.38 89 SER A O 1
ATOM 662 N N . GLU A 1 90 ? 0.892 -20.792 12.977 1.00 88.50 90 GLU A N 1
ATOM 663 C CA . GLU A 1 90 ? 0.030 -20.949 14.153 1.00 88.50 90 GLU A CA 1
ATOM 664 C C . GLU A 1 90 ? 0.564 -20.134 15.336 1.00 88.50 90 GLU A C 1
ATOM 666 O O . GLU A 1 90 ? -0.111 -19.237 15.843 1.00 88.50 90 GLU A O 1
ATOM 671 N N . ARG A 1 91 ? 1.838 -20.342 15.691 1.00 86.12 91 ARG A N 1
ATOM 672 C CA . ARG A 1 91 ? 2.472 -19.641 16.810 1.00 86.12 91 ARG A CA 1
ATOM 673 C C . ARG A 1 91 ? 2.639 -18.144 16.553 1.00 86.12 91 ARG A C 1
ATOM 675 O O . ARG A 1 91 ? 2.548 -17.341 17.482 1.00 86.12 91 ARG A O 1
ATOM 682 N N . ALA A 1 92 ? 2.858 -17.759 15.297 1.00 88.94 92 ALA A N 1
ATOM 683 C CA . ALA A 1 92 ? 2.898 -16.362 14.895 1.00 88.94 92 ALA A CA 1
ATOM 684 C C . ALA A 1 92 ? 1.560 -15.656 15.144 1.00 88.94 92 ALA A C 1
ATOM 686 O O . ALA A 1 92 ? 1.544 -14.571 15.724 1.00 88.94 92 ALA A O 1
ATOM 687 N N . ASN A 1 93 ? 0.441 -16.277 14.763 1.00 87.12 93 ASN A N 1
ATOM 688 C CA . ASN A 1 93 ? -0.890 -15.706 14.966 1.00 87.12 93 ASN A CA 1
ATOM 689 C C . ASN A 1 93 ? -1.212 -15.523 16.452 1.00 87.12 93 ASN A C 1
ATOM 691 O O . ASN A 1 93 ? -1.624 -14.432 16.839 1.00 87.12 93 ASN A O 1
ATOM 695 N N . GLU A 1 94 ? -0.924 -16.518 17.294 1.00 89.56 94 GLU A N 1
ATOM 696 C CA . GLU A 1 9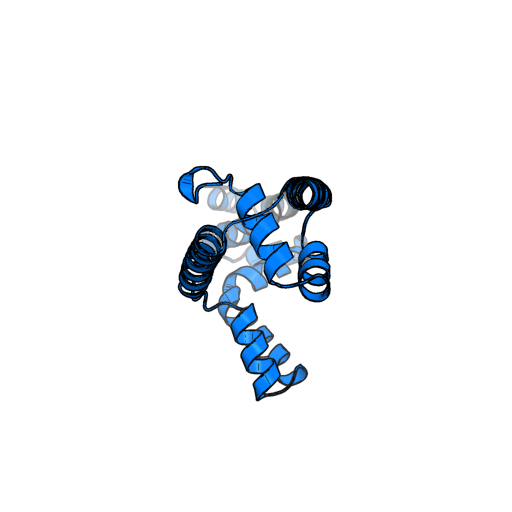4 ? -1.132 -16.414 18.746 1.00 89.56 94 GLU A CA 1
ATOM 697 C C . GLU A 1 94 ? -0.356 -15.240 19.369 1.00 89.56 94 GLU A C 1
ATOM 699 O O . GLU A 1 94 ? -0.859 -14.511 20.229 1.00 89.56 94 GLU A O 1
ATOM 704 N N . ILE A 1 95 ? 0.895 -15.030 18.944 1.00 85.81 95 ILE A N 1
ATOM 705 C CA . ILE A 1 95 ? 1.731 -13.936 19.452 1.00 85.81 95 ILE A CA 1
ATOM 706 C C . ILE A 1 95 ? 1.189 -12.580 18.985 1.00 85.81 95 ILE A C 1
ATOM 708 O O . ILE A 1 95 ? 1.123 -11.649 19.793 1.00 85.81 95 ILE A O 1
ATOM 712 N N . MET A 1 96 ? 0.762 -12.482 17.724 1.00 83.19 96 MET A N 1
ATOM 713 C CA . MET A 1 96 ? 0.178 -11.263 17.159 1.00 83.19 96 MET A CA 1
ATOM 714 C C . MET A 1 96 ? -1.161 -10.904 17.813 1.00 83.19 96 MET A C 1
ATOM 716 O O . MET A 1 96 ? -1.386 -9.740 18.137 1.00 83.19 96 MET A O 1
ATOM 720 N N . GLU A 1 97 ? -2.024 -11.885 18.084 1.00 80.06 97 GLU A N 1
ATOM 721 C CA . GLU A 1 97 ? -3.297 -11.677 18.787 1.00 80.06 97 GLU A CA 1
ATOM 722 C C . GLU A 1 97 ? -3.088 -11.154 20.206 1.00 80.06 97 GLU A C 1
ATOM 724 O O . GLU A 1 97 ? -3.730 -10.186 20.615 1.00 80.06 97 GLU A O 1
ATOM 729 N N . ARG A 1 98 ? -2.135 -11.726 20.950 1.00 77.75 98 ARG A N 1
ATOM 730 C CA . ARG A 1 98 ? -1.776 -11.215 22.280 1.00 77.75 98 ARG A CA 1
ATOM 731 C C . ARG A 1 98 ? -1.215 -9.797 22.228 1.00 77.75 98 ARG A C 1
ATOM 733 O O . ARG A 1 98 ? -1.458 -9.021 23.149 1.00 77.75 98 ARG A O 1
ATOM 740 N N . LEU A 1 99 ? -0.434 -9.467 21.201 1.00 72.44 99 LEU A N 1
ATOM 741 C CA . LEU A 1 99 ? 0.138 -8.133 21.035 1.00 72.44 99 LEU A CA 1
ATOM 742 C C . LEU A 1 99 ? -0.960 -7.109 20.721 1.00 72.44 99 LEU A C 1
ATOM 744 O O . LEU A 1 99 ? -1.018 -6.067 21.368 1.00 72.44 99 LEU A O 1
ATOM 748 N N . HIS A 1 100 ? -1.901 -7.447 19.836 1.00 65.44 100 HIS A N 1
ATOM 749 C CA . HIS A 1 100 ? -3.090 -6.633 19.584 1.00 65.44 100 HIS A CA 1
ATOM 750 C C . HIS A 1 100 ? -3.975 -6.487 20.824 1.00 65.44 100 HIS A C 1
ATOM 752 O O . HIS A 1 100 ? -4.424 -5.384 21.109 1.00 65.44 100 HIS A O 1
ATOM 758 N N . ALA A 1 101 ? -4.183 -7.549 21.604 1.00 63.38 101 ALA A N 1
ATOM 759 C CA . ALA A 1 101 ? -4.952 -7.478 22.845 1.00 63.38 101 ALA A CA 1
ATOM 760 C C . ALA A 1 101 ? -4.290 -6.574 23.901 1.00 63.38 101 ALA A C 1
ATOM 762 O O . ALA A 1 101 ? -4.990 -5.893 24.647 1.00 63.38 101 ALA A O 1
ATOM 763 N N . LYS A 1 102 ? -2.951 -6.531 23.948 1.00 60.53 102 LYS A N 1
ATOM 764 C CA . LYS A 1 102 ? -2.193 -5.651 24.853 1.00 60.53 102 LYS A CA 1
ATOM 765 C C . LYS A 1 102 ? -2.158 -4.195 24.389 1.00 60.53 102 LYS A C 1
ATOM 767 O O . LYS A 1 102 ? -2.267 -3.307 25.224 1.00 60.53 102 LYS A O 1
ATOM 772 N N . SER A 1 103 ? -2.025 -3.940 23.088 1.00 53.69 103 SER A N 1
ATOM 773 C CA . SER A 1 103 ? -1.998 -2.576 22.533 1.00 53.69 103 SER A CA 1
ATOM 774 C C . SER A 1 103 ? -3.390 -1.966 22.344 1.00 53.69 103 SER A C 1
ATOM 776 O O . SER A 1 103 ? -3.532 -0.750 22.378 1.00 53.69 103 SER A O 1
ATOM 778 N N . ALA A 1 104 ? -4.426 -2.791 22.179 1.00 49.72 104 ALA A N 1
ATOM 779 C CA . ALA A 1 104 ? -5.824 -2.375 22.092 1.00 49.72 104 ALA A CA 1
ATOM 780 C C . ALA A 1 104 ? -6.600 -2.628 23.397 1.00 49.72 104 ALA A C 1
ATOM 782 O O . ALA A 1 104 ? -7.832 -2.668 23.367 1.00 49.72 104 ALA A O 1
ATOM 783 N N . GLY A 1 105 ? -5.898 -2.803 24.523 1.00 50.69 105 GLY A N 1
ATOM 784 C CA . GLY A 1 105 ? -6.486 -3.094 25.834 1.00 50.69 105 GLY A CA 1
ATOM 785 C C . GLY A 1 105 ? -7.657 -2.172 26.178 1.00 50.69 105 GLY A C 1
ATOM 786 O O . GLY A 1 105 ? -8.704 -2.660 26.583 1.00 50.69 105 GLY A O 1
ATOM 787 N N . ASP A 1 106 ? -7.563 -0.885 25.851 1.00 53.09 106 ASP A N 1
ATOM 788 C CA . ASP A 1 106 ? -8.645 0.058 26.149 1.00 53.09 106 ASP A CA 1
ATOM 789 C C . ASP A 1 106 ? -9.680 0.162 25.009 1.00 53.09 106 ASP A C 1
ATOM 791 O O . ASP A 1 106 ? -10.886 0.137 25.242 1.00 53.09 106 ASP A O 1
ATOM 795 N N . VAL A 1 107 ? -9.252 0.171 23.740 1.00 52.28 107 VAL A N 1
ATOM 796 C CA . VAL A 1 107 ? -10.146 0.444 22.590 1.00 52.28 107 VAL A CA 1
ATOM 797 C C . VAL A 1 107 ? -10.907 -0.799 22.095 1.00 52.28 107 VAL A C 1
ATOM 799 O O . VAL A 1 107 ? -12.062 -0.701 21.671 1.00 52.28 107 VAL A O 1
ATOM 802 N N . PHE A 1 108 ? -10.303 -1.991 22.138 1.00 50.75 108 PHE A N 1
ATOM 803 C CA . PHE A 1 108 ? -10.951 -3.235 21.693 1.00 50.75 108 PHE A CA 1
ATOM 804 C C . PHE A 1 108 ? -12.021 -3.707 22.685 1.00 50.75 108 PHE A C 1
ATOM 806 O O . PHE A 1 108 ? -13.098 -4.142 22.271 1.00 50.75 108 PHE A O 1
ATOM 813 N N . HIS A 1 109 ? -11.771 -3.543 23.987 1.00 57.53 109 HIS A N 1
ATOM 814 C CA . HIS A 1 109 ? -12.733 -3.888 25.035 1.00 57.53 109 HIS A CA 1
ATOM 815 C C . HIS A 1 109 ? -13.958 -2.961 24.979 1.00 57.53 109 HIS A C 1
ATOM 817 O O . HIS A 1 109 ? -15.089 -3.429 25.115 1.00 57.53 109 HIS A O 1
ATOM 823 N N . MET A 1 110 ? -13.774 -1.679 24.641 1.00 60.12 110 MET A N 1
ATOM 824 C CA . MET A 1 110 ? -14.893 -0.749 24.447 1.00 60.12 110 MET A CA 1
ATOM 825 C C . MET A 1 110 ? -15.723 -1.044 23.192 1.00 60.12 110 MET A C 1
ATOM 827 O O . MET A 1 110 ? -16.945 -0.907 23.224 1.00 60.12 110 MET A O 1
ATOM 831 N N . LYS A 1 111 ? -15.125 -1.548 22.100 1.00 63.44 111 LYS A N 1
ATOM 832 C CA . LYS A 1 111 ? -15.906 -1.978 20.922 1.00 63.44 111 LYS A CA 1
ATOM 833 C C . LYS A 1 111 ? -16.832 -3.162 21.221 1.00 63.44 111 LYS A C 1
ATOM 835 O O . LYS A 1 111 ? -17.909 -3.230 20.628 1.00 63.44 111 LYS A O 1
ATOM 840 N N . MET A 1 112 ? -16.474 -4.052 22.152 1.00 66.88 112 MET A N 1
ATOM 841 C CA . MET A 1 112 ? -17.336 -5.167 22.583 1.00 66.88 112 MET A CA 1
ATOM 842 C C . MET A 1 112 ? -18.603 -4.693 23.304 1.00 66.88 112 MET A C 1
ATOM 844 O O . MET A 1 112 ? -19.639 -5.354 23.211 1.00 66.88 112 MET A O 1
ATOM 848 N N . LEU A 1 113 ? -18.579 -3.507 23.920 1.00 75.75 113 LEU A N 1
ATOM 849 C CA . LEU A 1 113 ? -19.767 -2.905 24.527 1.00 75.75 113 LEU A CA 1
ATOM 850 C C . LEU A 1 113 ? -20.865 -2.621 23.493 1.00 75.75 113 LEU A C 1
ATOM 852 O O . LEU A 1 113 ? -22.043 -2.638 23.844 1.00 75.75 113 LEU A O 1
ATOM 856 N N . ASN A 1 114 ? -20.539 -2.484 22.197 1.00 75.88 114 ASN A N 1
ATOM 857 C CA . ASN A 1 114 ? -21.548 -2.391 21.132 1.00 75.88 114 ASN A CA 1
ATOM 858 C C . ASN A 1 114 ? -22.382 -3.673 20.965 1.00 75.88 114 ASN A C 1
ATOM 860 O O . ASN A 1 114 ? -23.475 -3.593 20.408 1.00 75.88 114 ASN A O 1
ATOM 864 N N . ARG A 1 115 ? -21.954 -4.817 21.514 1.00 81.00 115 ARG A N 1
ATOM 865 C CA . ARG A 1 115 ? -22.692 -6.093 21.456 1.00 81.00 115 ARG A CA 1
ATOM 866 C C . ARG A 1 115 ? -23.538 -6.398 22.701 1.00 81.00 115 ARG A C 1
ATOM 868 O O . ARG A 1 115 ? -24.384 -7.278 22.637 1.00 81.00 115 ARG A O 1
ATOM 875 N N . VAL A 1 116 ? -23.326 -5.688 23.812 1.00 84.38 116 VAL A N 1
ATOM 876 C CA . VAL A 1 116 ? -24.044 -5.900 25.091 1.00 84.38 116 VAL A CA 1
ATOM 877 C C . VAL A 1 116 ? -25.460 -5.321 25.0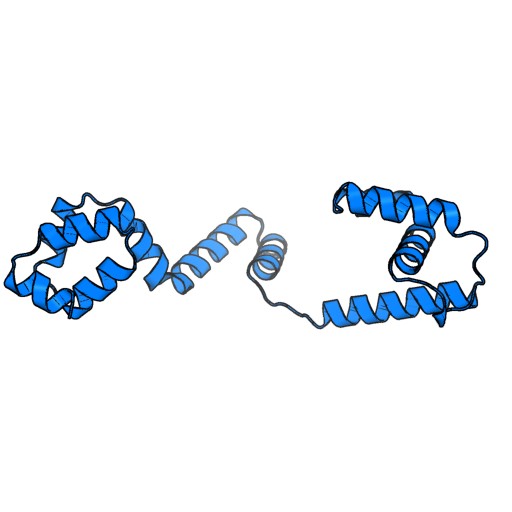35 1.00 84.38 116 VAL A C 1
ATOM 879 O O . VAL A 1 116 ? -25.651 -4.270 24.442 1.00 84.38 116 VAL A O 1
ATOM 882 N N . ASP A 1 117 ? -26.468 -5.931 25.648 1.00 87.19 117 ASP A N 1
ATOM 883 C CA . ASP A 1 117 ? -27.804 -5.317 25.679 1.00 87.19 117 ASP A CA 1
ATOM 884 C C . ASP A 1 117 ? -27.772 -3.924 26.372 1.00 87.19 117 ASP A C 1
ATOM 886 O O . ASP A 1 117 ? -27.187 -3.799 27.455 1.00 87.19 117 ASP A O 1
ATOM 890 N N . PRO A 1 118 ? -28.365 -2.863 25.784 1.00 88.00 118 PRO A N 1
ATOM 891 C CA . PRO A 1 118 ? -28.351 -1.513 26.355 1.00 88.00 118 PRO A CA 1
ATOM 892 C C . PRO A 1 118 ? -28.866 -1.436 27.798 1.00 88.00 118 PRO A C 1
ATOM 894 O O . PRO A 1 118 ? -28.282 -0.723 28.613 1.00 88.00 118 PRO A O 1
ATOM 897 N N . LYS A 1 119 ? -29.903 -2.203 28.159 1.00 88.69 119 LYS A N 1
ATOM 898 C CA . LYS A 1 119 ? -30.491 -2.186 29.510 1.00 88.69 119 LYS A CA 1
ATOM 899 C C . LYS A 1 119 ? -29.563 -2.827 30.535 1.00 88.69 119 LYS A C 1
ATOM 901 O O . LYS A 1 119 ? -29.459 -2.352 31.670 1.00 88.69 119 LYS A O 1
ATOM 906 N N . GLN A 1 120 ? -28.857 -3.885 30.136 1.00 87.81 120 GLN A N 1
ATOM 907 C CA . GLN A 1 120 ? -27.816 -4.488 30.969 1.00 87.81 120 GLN A CA 1
ATOM 908 C C . GLN A 1 120 ? -26.666 -3.507 31.192 1.00 87.81 120 GLN A C 1
ATOM 910 O O . GLN A 1 120 ? -26.190 -3.361 32.316 1.00 87.81 120 GLN A O 1
ATOM 915 N N . LEU A 1 121 ? -26.264 -2.791 30.140 1.00 88.94 121 LEU A N 1
ATOM 916 C CA . LEU A 1 121 ? -25.169 -1.837 30.228 1.00 88.94 121 LEU A CA 1
ATOM 917 C C . LEU A 1 121 ? -25.529 -0.629 31.107 1.00 88.94 121 LEU A C 1
ATOM 919 O O . LEU A 1 121 ? -24.714 -0.244 31.937 1.00 88.94 121 LEU A O 1
ATOM 923 N N . VAL A 1 122 ? -26.758 -0.104 31.021 1.00 91.06 122 VAL A N 1
ATOM 924 C CA . VAL A 1 122 ? -27.281 0.925 31.945 1.00 91.06 122 VAL A CA 1
ATOM 925 C C . VAL A 1 122 ? -27.199 0.450 33.395 1.00 91.06 122 VAL A C 1
ATOM 927 O O . VAL A 1 122 ? -26.668 1.157 34.247 1.00 91.06 122 VAL A O 1
ATOM 930 N N . THR A 1 123 ? -27.665 -0.770 33.670 1.00 89.12 123 THR A N 1
ATOM 931 C CA . THR A 1 123 ? -27.648 -1.342 35.027 1.00 89.12 123 THR A CA 1
ATOM 932 C C . THR A 1 123 ? -26.227 -1.466 35.580 1.00 89.12 123 THR A C 1
ATOM 934 O O . THR A 1 123 ? -26.015 -1.279 36.778 1.00 89.12 123 THR A O 1
ATOM 937 N N . PHE A 1 124 ? -25.259 -1.756 34.710 1.00 87.31 124 PHE A N 1
ATOM 938 C CA . PHE A 1 124 ? -23.852 -1.894 35.069 1.00 87.31 124 PHE A CA 1
ATOM 939 C C . PHE A 1 124 ? -23.176 -0.539 35.327 1.00 87.31 124 PHE A C 1
ATOM 941 O O . PHE A 1 124 ? -22.479 -0.386 36.324 1.00 87.31 124 PHE A O 1
ATOM 948 N N . ILE A 1 125 ? -23.407 0.463 34.470 1.00 88.94 125 ILE A N 1
ATOM 949 C CA . ILE A 1 125 ? -22.689 1.749 34.531 1.00 88.94 125 ILE A CA 1
ATOM 950 C C . ILE A 1 125 ? -23.393 2.821 35.372 1.00 88.94 125 ILE A C 1
ATOM 952 O O . ILE A 1 125 ? -22.786 3.838 35.687 1.00 88.94 125 ILE A O 1
ATOM 956 N N . GLN A 1 126 ? -24.660 2.639 35.762 1.00 88.12 126 GLN A N 1
ATOM 957 C CA . GLN A 1 126 ? -25.409 3.645 36.536 1.00 88.12 126 GLN A CA 1
ATOM 958 C C . GLN A 1 126 ? -24.772 3.990 37.892 1.00 88.12 126 GLN A C 1
ATOM 960 O O . GLN A 1 126 ? -25.074 5.047 38.443 1.00 88.12 126 GLN A O 1
ATOM 965 N N . GLY A 1 127 ? -23.908 3.127 38.439 1.00 88.12 127 GLY A N 1
ATOM 966 C CA . GLY A 1 127 ? -23.148 3.371 39.670 1.00 88.12 127 GLY A CA 1
ATOM 967 C C . GLY A 1 127 ? -21.847 4.155 39.463 1.00 88.12 127 GLY A C 1
ATOM 968 O O . GLY A 1 127 ? -21.312 4.695 40.425 1.00 88.12 127 GLY A O 1
ATOM 969 N N . GLU A 1 128 ? -21.371 4.274 38.223 1.00 92.06 128 GLU A N 1
ATOM 970 C CA . GLU A 1 128 ? -20.076 4.876 37.891 1.00 92.06 128 GLU A CA 1
ATOM 971 C C . GLU A 1 128 ? -20.087 6.408 37.961 1.00 92.06 128 GLU A C 1
ATOM 973 O O . GLU A 1 128 ? -21.142 7.056 37.985 1.00 92.06 128 GLU A O 1
ATOM 978 N N . HIS A 1 129 ? -18.895 7.004 37.985 1.00 91.88 129 HIS A N 1
ATOM 979 C CA . HIS A 1 129 ? -18.721 8.457 37.945 1.00 91.88 129 HIS A CA 1
ATOM 980 C C . HIS A 1 129 ? -19.176 9.034 36.583 1.00 91.88 129 HIS A C 1
ATOM 982 O O . HIS A 1 129 ? -18.919 8.397 35.555 1.00 91.88 129 HIS A O 1
ATOM 988 N N . PRO A 1 130 ? -19.805 10.230 36.516 1.00 91.81 130 PRO A N 1
ATOM 989 C CA . PRO A 1 130 ? -20.322 10.790 35.258 1.00 91.81 130 PRO A CA 1
ATOM 990 C C . PRO A 1 130 ? -19.292 10.852 34.120 1.00 91.81 130 PRO A C 1
ATOM 992 O O . PRO A 1 130 ? -19.589 10.482 32.990 1.00 91.81 130 PRO A O 1
ATOM 995 N N . GLN A 1 131 ? -18.048 11.218 34.425 1.00 89.56 131 GLN A N 1
ATOM 996 C CA . GLN A 1 131 ? -16.937 11.275 33.470 1.00 89.56 131 GLN A CA 1
ATOM 997 C C . GLN A 1 131 ? -16.569 9.888 32.920 1.00 89.56 131 GLN A C 1
ATOM 999 O O . GLN A 1 131 ? -16.247 9.764 31.740 1.00 89.56 131 GLN A O 1
ATOM 1004 N N . THR A 1 132 ? -16.649 8.837 33.742 1.00 87.81 132 THR A N 1
ATOM 1005 C CA . THR A 1 132 ? -16.430 7.452 33.300 1.00 87.81 132 THR A CA 1
ATOM 1006 C C . THR A 1 132 ? -17.535 7.023 32.344 1.00 87.81 132 THR A C 1
ATOM 1008 O O . THR A 1 132 ? -17.260 6.448 31.294 1.00 87.81 132 THR A O 1
ATOM 1011 N N . ILE A 1 133 ? -18.788 7.360 32.662 1.00 90.62 133 ILE A N 1
ATOM 1012 C CA . ILE A 1 133 ? -19.933 7.101 31.785 1.00 90.62 133 ILE A CA 1
ATOM 1013 C C . ILE A 1 133 ? -19.763 7.857 30.461 1.00 90.62 133 ILE A C 1
ATOM 1015 O O . ILE A 1 133 ? -19.924 7.257 29.403 1.00 90.62 133 ILE A O 1
ATOM 1019 N N . ALA A 1 134 ? -19.368 9.133 30.493 1.00 89.56 134 ALA A N 1
ATOM 1020 C CA . ALA A 1 134 ? -19.116 9.934 29.294 1.00 89.56 134 ALA A CA 1
ATOM 1021 C C . ALA A 1 134 ? -18.029 9.312 28.400 1.00 89.56 134 ALA A C 1
ATOM 1023 O O . ALA A 1 134 ? -18.210 9.200 27.186 1.00 89.56 134 ALA A O 1
ATOM 1024 N N . LEU A 1 135 ? -16.935 8.835 29.004 1.00 86.00 135 LEU A N 1
ATOM 1025 C CA . LEU A 1 135 ? -15.877 8.122 28.293 1.00 86.00 135 LEU A CA 1
ATOM 1026 C C . LEU A 1 135 ? -16.392 6.818 27.668 1.00 86.00 135 LEU A C 1
ATOM 1028 O O . LEU A 1 135 ? -16.077 6.524 26.519 1.00 86.00 135 LEU A O 1
ATOM 1032 N N . ILE A 1 136 ? -17.211 6.048 28.388 1.00 87.25 136 ILE A N 1
ATOM 1033 C CA . ILE A 1 136 ? -17.831 4.825 27.860 1.00 87.25 136 ILE A CA 1
ATOM 1034 C C . ILE A 1 136 ? -18.709 5.143 26.648 1.00 87.25 136 ILE A C 1
ATOM 1036 O O . ILE A 1 136 ? -18.559 4.514 25.599 1.00 87.25 136 ILE A O 1
ATOM 1040 N N . LEU A 1 137 ? -19.594 6.134 26.770 1.00 88.88 137 LEU A N 1
ATOM 1041 C CA . LEU A 1 137 ? -20.518 6.525 25.707 1.00 88.88 137 LEU A CA 1
ATOM 1042 C C . LEU A 1 137 ? -19.792 7.042 24.457 1.00 88.88 137 LEU A C 1
ATOM 1044 O O . LEU A 1 137 ? -20.256 6.763 23.353 1.00 88.88 137 LEU A O 1
ATOM 1048 N N . SER A 1 138 ? -18.646 7.722 24.597 1.00 86.69 138 SER A N 1
ATOM 1049 C CA . SER A 1 138 ? -17.882 8.255 23.455 1.00 86.69 138 SER A CA 1
ATOM 1050 C C . SER A 1 138 ? -17.293 7.179 22.533 1.00 86.69 138 SER A C 1
ATOM 1052 O O . SER A 1 138 ? -16.925 7.477 21.398 1.00 86.69 138 SER A O 1
ATOM 1054 N N . HIS A 1 139 ? -17.254 5.921 22.984 1.00 83.81 139 HIS A N 1
ATOM 1055 C CA . HIS A 1 139 ? -16.767 4.778 22.205 1.00 83.81 139 HIS A CA 1
ATOM 1056 C C . HIS A 1 139 ? -17.891 3.866 21.681 1.00 83.81 139 HIS A C 1
ATOM 1058 O O . HIS A 1 139 ? -17.624 2.845 21.033 1.00 83.81 139 HIS A O 1
ATOM 1064 N N . LEU A 1 140 ? -19.154 4.205 21.950 1.00 85.56 140 LEU A N 1
ATOM 1065 C CA . LEU A 1 140 ? -20.319 3.501 21.419 1.00 85.56 140 LEU A CA 1
ATOM 1066 C C . LEU A 1 140 ? -20.831 4.178 20.147 1.00 85.56 140 LEU A C 1
ATOM 1068 O O . LEU A 1 140 ? -20.611 5.364 19.912 1.00 85.56 140 LEU A O 1
ATOM 1072 N N . ASN A 1 141 ? -21.557 3.426 19.318 1.00 86.25 141 ASN A N 1
ATOM 1073 C CA . ASN A 1 141 ? -22.289 4.046 18.218 1.00 86.25 141 ASN A CA 1
ATOM 1074 C C . ASN A 1 141 ? -23.390 4.986 18.753 1.00 86.25 141 ASN A C 1
ATOM 1076 O O . ASN A 1 141 ? -23.953 4.756 19.825 1.00 86.25 141 ASN A O 1
ATOM 1080 N N . SER A 1 142 ? -23.720 6.032 17.990 1.00 87.25 142 SER A N 1
ATOM 1081 C CA . SER A 1 142 ? -24.623 7.104 18.436 1.00 87.25 142 SER A CA 1
ATOM 1082 C C . SER A 1 142 ? -26.014 6.605 18.836 1.00 87.25 142 SER A C 1
ATOM 1084 O O . SER A 1 142 ? -26.578 7.094 19.812 1.00 87.25 142 SER A O 1
ATOM 1086 N N . SER A 1 143 ? -26.546 5.601 18.127 1.00 88.62 143 SER A N 1
ATOM 1087 C CA . SER A 1 143 ? -27.852 5.000 18.435 1.00 88.62 143 SER A CA 1
ATOM 1088 C C . SER A 1 143 ? -27.858 4.389 19.834 1.00 88.62 143 SER A C 1
ATOM 1090 O O . SER A 1 143 ? -28.748 4.653 20.637 1.00 88.62 143 SER A O 1
ATOM 1092 N N . LYS A 1 144 ? -26.831 3.600 20.143 1.00 89.06 144 LYS A N 1
ATOM 1093 C CA . LYS A 1 144 ? -26.712 2.898 21.413 1.00 89.06 144 LYS A CA 1
ATOM 1094 C C . LYS A 1 144 ? -26.334 3.828 22.557 1.00 89.06 144 LYS A C 1
ATOM 1096 O O . LYS A 1 144 ? -26.866 3.693 23.654 1.00 89.06 144 LYS A O 1
ATOM 1101 N N . ALA A 1 145 ? -25.443 4.784 22.301 1.00 91.50 145 ALA A N 1
ATOM 1102 C CA . ALA A 1 145 ? -25.091 5.806 23.277 1.00 91.50 145 ALA A CA 1
ATOM 1103 C C . ALA A 1 145 ? -26.333 6.603 23.708 1.00 91.50 145 ALA A C 1
ATOM 1105 O O . ALA A 1 145 ? -26.536 6.815 24.900 1.00 91.50 145 ALA A O 1
ATOM 1106 N N . SER A 1 146 ? -27.195 6.974 22.753 1.00 90.94 146 SER A N 1
ATOM 1107 C CA . SER A 1 146 ? -28.453 7.673 23.028 1.00 90.94 146 SER A CA 1
ATOM 1108 C C . SER A 1 146 ? -29.422 6.830 23.858 1.00 90.94 146 SER A C 1
ATOM 1110 O O . SER A 1 146 ? -30.013 7.353 24.800 1.00 90.94 146 SER A O 1
ATOM 1112 N N . GLU A 1 147 ? -29.561 5.541 23.547 1.00 92.19 147 GLU A N 1
ATOM 1113 C CA . GLU A 1 147 ? -30.435 4.626 24.289 1.00 92.19 147 GLU A CA 1
ATOM 1114 C C . GLU A 1 147 ? -29.971 4.434 25.741 1.00 92.19 147 GLU A C 1
ATOM 1116 O O . GLU A 1 147 ? -30.775 4.497 26.669 1.00 92.19 147 GLU A O 1
ATOM 1121 N N . ILE A 1 148 ? -28.662 4.271 25.953 1.00 92.06 148 ILE A N 1
ATOM 1122 C CA . ILE A 1 148 ? -28.080 4.137 27.294 1.00 92.06 148 ILE A CA 1
ATOM 1123 C C . ILE A 1 148 ? -28.229 5.442 28.075 1.00 92.06 148 ILE A C 1
ATOM 1125 O O . ILE A 1 148 ? -28.635 5.416 29.233 1.00 92.06 148 ILE A O 1
ATOM 1129 N N . LEU A 1 149 ? -27.947 6.583 27.442 1.00 91.75 149 LEU A N 1
ATOM 1130 C CA . LEU A 1 149 ? -28.077 7.903 28.055 1.00 91.75 149 LEU A CA 1
ATOM 1131 C C . LEU A 1 149 ? -29.523 8.196 28.486 1.00 91.75 149 LEU A C 1
ATOM 1133 O O . LEU A 1 149 ? -29.726 8.768 29.553 1.00 91.75 149 LEU A O 1
ATOM 1137 N N . ALA A 1 150 ? -30.516 7.762 27.701 1.00 91.38 150 ALA A N 1
ATOM 1138 C CA . ALA A 1 150 ? -31.937 7.875 28.037 1.00 91.38 150 ALA A CA 1
ATOM 1139 C C . ALA A 1 150 ? -32.373 6.941 29.183 1.00 91.38 150 ALA A C 1
ATOM 1141 O O . ALA A 1 150 ? -33.378 7.203 29.840 1.00 91.38 150 ALA A O 1
ATOM 1142 N N . GLY A 1 151 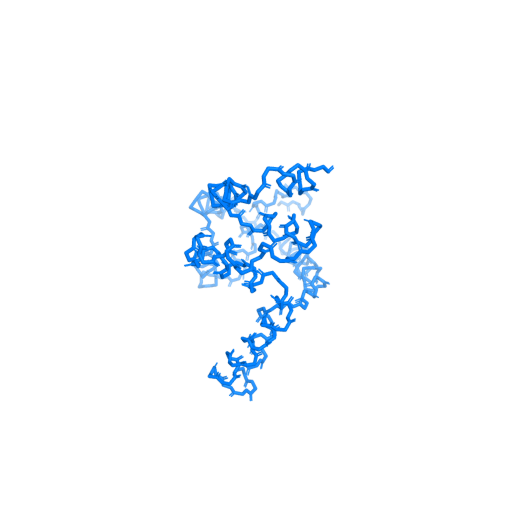? -31.628 5.860 29.428 1.00 88.44 151 GLY A N 1
ATOM 1143 C CA . GLY A 1 151 ? -31.847 4.951 30.554 1.00 88.44 151 GLY A CA 1
ATOM 1144 C C . GLY A 1 151 ? -31.259 5.436 31.885 1.00 88.44 151 GLY A C 1
ATOM 1145 O O . GLY A 1 151 ? -31.543 4.836 32.920 1.00 88.44 151 GLY A O 1
ATOM 1146 N N . LEU A 1 152 ? -30.448 6.501 31.885 1.00 89.69 152 LEU A N 1
ATOM 1147 C CA . LEU A 1 152 ? -29.890 7.095 33.103 1.00 89.69 152 LEU A CA 1
ATOM 1148 C C . LEU A 1 152 ? -30.900 8.045 33.767 1.00 89.69 152 LEU A C 1
ATOM 1150 O O . LEU A 1 152 ? -31.706 8.693 33.106 1.00 89.69 152 LEU A O 1
ATOM 1154 N N . GLY A 1 153 ? -30.838 8.175 35.096 1.00 88.19 153 GLY A N 1
ATOM 1155 C CA . GLY A 1 153 ? -31.658 9.152 35.821 1.00 88.19 153 GLY A CA 1
ATOM 1156 C C . GLY A 1 153 ? -31.327 10.598 35.422 1.00 88.19 153 GLY A C 1
ATOM 1157 O O . GLY A 1 153 ? -30.161 10.923 35.200 1.00 88.19 153 GLY A O 1
ATOM 1158 N N . GLY A 1 154 ? -32.332 11.482 35.389 1.00 84.19 154 GLY A N 1
ATOM 1159 C CA . GLY A 1 154 ? -32.219 12.832 34.807 1.00 84.19 154 GLY A CA 1
ATOM 1160 C C . GLY A 1 154 ? -31.073 13.702 35.349 1.00 84.19 154 GLY A C 1
ATOM 1161 O O . GLY A 1 154 ? -30.404 14.379 34.573 1.00 84.19 154 GLY A O 1
ATOM 1162 N N . ASN A 1 155 ? -30.770 13.636 36.651 1.00 85.94 155 ASN A N 1
ATOM 1163 C CA . ASN A 1 155 ? -29.624 14.361 37.224 1.00 85.94 155 ASN A CA 1
ATOM 1164 C C . ASN A 1 155 ? -28.285 13.837 36.684 1.00 85.94 155 ASN A C 1
ATOM 1166 O O . ASN A 1 155 ? -27.408 14.617 36.329 1.00 85.94 155 ASN A O 1
ATOM 1170 N N . LYS A 1 156 ? -28.148 12.512 36.568 1.00 85.31 156 LYS A N 1
ATOM 1171 C CA . LYS A 1 156 ? -26.918 11.868 36.096 1.00 85.31 156 LYS A CA 1
ATOM 1172 C C . LYS A 1 156 ? -26.724 12.064 34.595 1.00 85.31 156 LYS A C 1
ATOM 1174 O O . LYS A 1 156 ? -25.609 12.291 34.147 1.00 85.31 156 LYS A O 1
ATOM 1179 N N . GLN A 1 157 ? -27.813 12.057 33.829 1.00 89.00 157 GLN A N 1
ATOM 1180 C CA . GLN A 1 157 ? -27.802 12.387 32.406 1.00 89.00 157 GLN A CA 1
ATOM 1181 C C . GLN A 1 157 ? -27.216 13.787 32.153 1.00 89.00 157 GLN A C 1
ATOM 1183 O O . GLN A 1 157 ? -26.361 13.945 31.285 1.00 89.00 157 GLN A O 1
ATOM 1188 N N . MET A 1 158 ? -27.627 14.786 32.941 1.00 87.56 158 MET A N 1
ATOM 1189 C CA . MET A 1 158 ? -27.117 16.158 32.831 1.00 87.56 158 MET A CA 1
ATOM 1190 C C . MET A 1 158 ? -25.623 16.262 33.159 1.00 87.56 158 MET A C 1
ATOM 1192 O O . MET A 1 158 ? -24.907 17.007 32.498 1.00 87.56 158 MET A O 1
ATOM 1196 N N . GLU A 1 159 ? -25.143 15.513 34.154 1.00 89.25 159 GLU A N 1
ATOM 1197 C CA . GLU A 1 159 ? -23.723 15.498 34.534 1.00 89.25 159 GLU A CA 1
ATOM 1198 C C . GLU A 1 159 ? -22.826 14.816 33.494 1.00 89.25 159 GLU A C 1
ATOM 1200 O O . GLU A 1 159 ? -21.657 15.168 33.382 1.00 89.25 159 GLU A O 1
ATOM 1205 N N . VAL A 1 160 ? -23.360 13.856 32.734 1.00 88.94 160 VAL A N 1
ATOM 1206 C CA . VAL A 1 160 ? -22.620 13.117 31.696 1.00 88.94 160 VAL A CA 1
ATOM 1207 C C . VAL A 1 160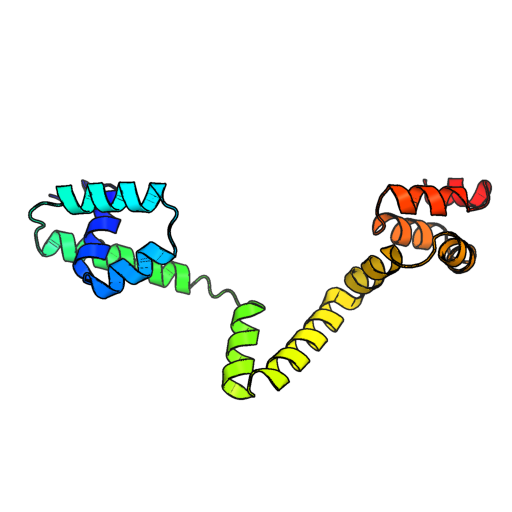 ? -22.442 13.933 30.410 1.00 88.94 160 VAL A C 1
ATOM 1209 O O . VAL A 1 160 ? -21.453 13.747 29.708 1.00 88.94 160 VAL A O 1
ATOM 1212 N N . ILE A 1 161 ? -23.396 14.811 30.078 1.00 87.25 161 ILE A N 1
ATOM 1213 C CA . ILE A 1 161 ? -23.390 15.609 28.832 1.00 87.25 161 ILE A CA 1
ATOM 1214 C C . ILE A 1 161 ? -22.599 16.923 28.989 1.00 87.25 161 ILE A C 1
ATOM 1216 O O . ILE A 1 161 ? -22.274 17.570 27.994 1.00 87.25 161 ILE A O 1
ATOM 1220 N N . LYS A 1 162 ? -22.324 17.334 30.228 1.00 73.62 162 LYS A N 1
ATOM 1221 C CA . LYS A 1 162 ? -21.669 18.601 30.561 1.00 73.62 162 LYS A CA 1
ATOM 1222 C C . LYS A 1 162 ? -20.163 18.567 30.308 1.00 73.62 162 LYS A C 1
ATOM 1224 O O . LYS A 1 162 ? -19.663 19.601 29.812 1.00 73.62 162 LYS A O 1
#

Organism: Eiseniibacteriota bacterium (NCBI:txid2212470)

Radius of gyration: 28.02 Å; chains: 1; bounding box: 56×40×69 Å

Secondary structure (DSSP, 8-state):
--GGG--HHHHHHHHHHHH-HHHHHHHHTTS-HHHHHHHHHHHHH-----HHHHHHHHHHHHHHHHHHHHS----HHHHHHHHHHHH-HHHHHHHHHHHHHHHTTTHHHHHHGGGS-HHHHHHHHTTS-HHHHHHHHHTS-HHHHHHHHHTS-HHHHHHHH-